Protein AF-A0A2H6B3Q5-F1 (afdb_monomer_lite)

pLDDT: mean 71.79, std 12.41, range [43.72, 85.81]

Sequence (67 aa):
MHRICHRKLHSLFSERELAGAFSDLERLRAHPDIRRFVDWVRRRPPEFDAPTAPARSKRRGRHPRRC

Foldseek 3Di:
DAPVVVVVCVVVDPPVCCVPVVVDPVSQCPDPVSVVVVVVVVVDDPPDDDPPPDDDPPPDDDDDPDD

Secondary structure (DSSP, 8-state):
--HHHHHHHHHHS-HHHHHHT-SSHHHHHHSHHHHHHHHHHHTS-TT-------S------------

Radius of gyration: 18.19 Å; chains: 1; bounding box: 59×34×30 Å

Structure (mmCIF, N/CA/C/O backbone):
data_AF-A0A2H6B3Q5-F1
#
_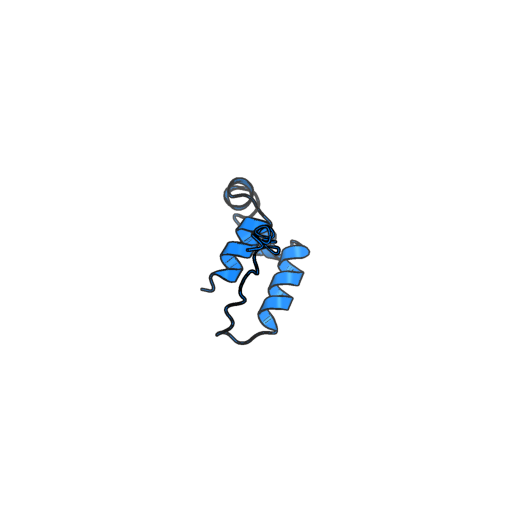entry.id   AF-A0A2H6B3Q5-F1
#
loop_
_atom_site.group_PDB
_atom_site.id
_atom_site.type_symbol
_atom_site.label_atom_id
_atom_site.label_alt_id
_atom_site.label_comp_id
_atom_site.label_asym_id
_atom_site.label_entity_id
_atom_site.label_seq_id
_atom_site.pdbx_PDB_ins_code
_atom_site.Cartn_x
_atom_site.Cartn_y
_atom_site.Cartn_z
_atom_site.occupancy
_atom_site.B_iso_or_equiv
_atom_site.auth_seq_id
_atom_site.auth_comp_id
_atom_site.auth_asym_id
_atom_site.auth_atom_id
_atom_site.pdbx_PDB_model_num
ATOM 1 N N . MET A 1 1 ? 5.074 -14.669 -5.427 1.00 54.19 1 MET A N 1
ATOM 2 C CA . MET A 1 1 ? 4.489 -13.578 -4.615 1.00 54.19 1 MET A CA 1
ATOM 3 C C . MET A 1 1 ? 5.472 -12.414 -4.637 1.00 54.19 1 MET A C 1
ATOM 5 O O . MET A 1 1 ? 6.550 -12.528 -4.067 1.00 54.19 1 MET A O 1
ATOM 9 N N . HIS A 1 2 ? 5.191 -11.363 -5.408 1.00 65.00 2 HIS A N 1
ATOM 10 C CA . HIS A 1 2 ? 6.179 -10.318 -5.706 1.00 65.00 2 HIS A CA 1
ATOM 11 C C . HIS A 1 2 ? 6.443 -9.403 -4.509 1.00 65.00 2 HIS A C 1
ATOM 13 O O . HIS A 1 2 ? 5.506 -8.914 -3.873 1.00 65.00 2 HIS A O 1
ATOM 19 N N . ARG A 1 3 ? 7.719 -9.098 -4.239 1.00 72.06 3 ARG A N 1
ATOM 20 C CA . ARG A 1 3 ? 8.128 -8.216 -3.127 1.00 72.06 3 ARG A CA 1
ATOM 21 C C . ARG A 1 3 ? 7.562 -6.798 -3.258 1.00 72.06 3 ARG A C 1
ATOM 23 O O . ARG A 1 3 ? 7.310 -6.138 -2.252 1.00 72.06 3 ARG A O 1
ATOM 30 N N . ILE A 1 4 ? 7.311 -6.344 -4.486 1.00 75.75 4 ILE A N 1
ATOM 31 C CA . ILE A 1 4 ? 6.740 -5.023 -4.771 1.00 75.75 4 ILE A CA 1
ATOM 32 C C . ILE A 1 4 ? 5.323 -4.844 -4.219 1.00 75.75 4 ILE A C 1
ATOM 34 O O . ILE A 1 4 ? 5.002 -3.769 -3.714 1.00 75.75 4 ILE A O 1
ATOM 38 N N . CYS A 1 5 ? 4.495 -5.892 -4.264 1.00 74.25 5 CYS A N 1
ATOM 39 C CA . CYS A 1 5 ? 3.128 -5.839 -3.751 1.00 74.25 5 CYS A CA 1
ATOM 40 C C . CYS A 1 5 ? 3.136 -5.640 -2.235 1.00 74.25 5 CYS A C 1
ATOM 42 O O . CYS A 1 5 ? 2.444 -4.764 -1.723 1.00 74.25 5 CYS A O 1
ATOM 44 N N . HIS A 1 6 ? 3.993 -6.384 -1.529 1.00 79.44 6 HIS A N 1
ATOM 45 C CA . HIS A 1 6 ? 4.139 -6.250 -0.082 1.00 79.44 6 HIS A CA 1
ATOM 46 C C . HIS A 1 6 ? 4.682 -4.867 0.302 1.00 79.44 6 HIS A C 1
ATOM 48 O O . HIS A 1 6 ? 4.144 -4.208 1.186 1.00 79.44 6 HIS A O 1
ATOM 54 N N . ARG A 1 7 ? 5.688 -4.366 -0.428 1.00 79.31 7 ARG A N 1
ATOM 55 C CA . ARG A 1 7 ? 6.258 -3.034 -0.176 1.00 79.31 7 ARG A CA 1
ATOM 56 C C . ARG A 1 7 ? 5.255 -1.905 -0.423 1.00 79.31 7 ARG A C 1
ATOM 58 O O . ARG A 1 7 ? 5.277 -0.910 0.293 1.00 79.31 7 ARG A O 1
ATOM 65 N N . LYS A 1 8 ? 4.371 -2.048 -1.417 1.00 80.75 8 LYS A N 1
ATOM 66 C CA . LYS A 1 8 ? 3.301 -1.077 -1.674 1.00 80.75 8 LYS A CA 1
ATOM 67 C C . LYS A 1 8 ? 2.251 -1.087 -0.566 1.00 80.75 8 LYS A C 1
ATOM 69 O O . LYS A 1 8 ? 1.834 -0.008 -0.163 1.00 80.75 8 LYS A O 1
ATOM 74 N N . LEU A 1 9 ? 1.860 -2.266 -0.076 1.00 81.31 9 LEU A N 1
ATOM 75 C CA . LEU A 1 9 ? 0.912 -2.386 1.034 1.00 81.31 9 LEU A CA 1
ATOM 76 C C . LEU A 1 9 ? 1.433 -1.672 2.281 1.00 81.31 9 LEU A C 1
ATOM 78 O O . LEU A 1 9 ? 0.733 -0.809 2.786 1.00 81.31 9 LEU A O 1
ATOM 82 N N . HIS A 1 10 ? 2.690 -1.908 2.670 1.00 82.50 10 HIS A N 1
ATOM 83 C CA . HIS A 1 10 ? 3.339 -1.199 3.789 1.00 82.50 10 HIS A CA 1
ATOM 84 C C . HIS A 1 10 ? 3.562 0.301 3.550 1.00 82.50 10 HIS A C 1
ATOM 86 O O . HIS A 1 10 ? 3.755 1.062 4.490 1.00 82.50 10 HIS A O 1
ATOM 92 N N . SER A 1 11 ? 3.573 0.746 2.291 1.00 84.62 11 SER A N 1
ATOM 93 C CA . SER A 1 11 ? 3.682 2.171 1.957 1.00 84.62 11 SER A CA 1
ATOM 94 C C . SER A 1 11 ? 2.340 2.900 2.000 1.00 84.62 11 SER A C 1
ATOM 96 O O . SER A 1 11 ? 2.344 4.121 2.127 1.00 84.62 11 SER A O 1
ATOM 98 N N . LEU A 1 12 ? 1.228 2.191 1.792 1.00 81.81 12 LEU A N 1
ATOM 99 C CA . LEU A 1 12 ? -0.122 2.760 1.803 1.00 81.81 12 LEU A CA 1
ATOM 100 C C . LEU A 1 12 ? -0.800 2.589 3.161 1.00 81.81 12 LEU A C 1
ATOM 102 O O . LEU A 1 12 ? -1.534 3.473 3.580 1.00 81.81 12 LEU A O 1
ATOM 106 N N . PHE A 1 13 ? -0.548 1.465 3.825 1.00 82.62 13 PHE A N 1
ATOM 107 C CA . PHE A 1 13 ? -1.199 1.072 5.062 1.00 82.62 13 PHE A CA 1
ATOM 108 C C . PHE A 1 13 ? -0.158 0.731 6.114 1.00 82.62 13 PHE A C 1
ATOM 110 O O . PHE A 1 13 ? 0.871 0.117 5.830 1.00 82.62 13 PHE A O 1
ATOM 117 N N . SER A 1 14 ? -0.462 1.098 7.352 1.00 81.88 14 SER A N 1
ATOM 118 C CA . SER A 1 14 ? 0.313 0.648 8.505 1.00 81.88 14 SER A CA 1
ATOM 119 C C . SER A 1 14 ? -0.138 -0.745 8.947 1.00 81.88 14 SER A C 1
ATOM 121 O O . SER A 1 14 ? -1.280 -1.143 8.723 1.00 81.88 14 SER A O 1
ATOM 123 N N . GLU A 1 15 ? 0.731 -1.468 9.653 1.00 82.00 15 GLU A N 1
ATOM 124 C CA . GLU A 1 15 ? 0.455 -2.819 10.172 1.00 82.00 15 GLU A CA 1
ATOM 125 C C . GLU A 1 15 ? -0.862 -2.902 10.969 1.00 82.00 15 GLU A C 1
ATOM 127 O O . GLU A 1 15 ? -1.629 -3.851 10.825 1.00 82.00 15 GLU A O 1
ATOM 132 N N . ARG A 1 16 ? -1.179 -1.852 11.742 1.00 81.75 16 ARG A N 1
ATOM 133 C CA . ARG A 1 16 ? -2.428 -1.742 12.518 1.00 81.75 16 ARG A CA 1
ATOM 134 C C . ARG A 1 16 ? -3.674 -1.663 11.636 1.00 81.75 16 ARG A C 1
ATOM 136 O O . ARG A 1 16 ? -4.710 -2.214 11.997 1.00 81.75 16 ARG A O 1
ATOM 143 N N . GLU A 1 17 ? -3.581 -0.993 10.491 1.00 81.00 17 GLU A N 1
ATOM 144 C CA . GLU A 1 17 ? -4.699 -0.888 9.553 1.00 81.00 17 GLU A CA 1
ATOM 145 C C . GLU A 1 17 ? -4.908 -2.195 8.791 1.00 81.00 17 GLU A C 1
ATOM 147 O O . GLU A 1 17 ? -6.050 -2.615 8.613 1.00 81.00 17 GLU A O 1
ATOM 152 N N . LEU A 1 18 ? -3.822 -2.879 8.410 1.00 82.25 18 LEU A N 1
ATOM 153 C CA . LEU A 1 18 ? -3.898 -4.215 7.814 1.00 82.25 18 LEU A CA 1
ATOM 154 C C . LEU A 1 18 ? -4.514 -5.243 8.765 1.00 82.25 18 LEU A C 1
ATOM 156 O O . LEU A 1 18 ? -5.361 -6.026 8.345 1.00 82.25 18 LEU A O 1
ATOM 160 N N . ALA A 1 19 ? -4.125 -5.220 10.040 1.00 79.38 19 ALA A N 1
ATOM 161 C CA . ALA A 1 19 ? -4.632 -6.163 11.030 1.00 79.38 19 ALA A CA 1
ATOM 162 C C . ALA A 1 19 ? -6.126 -5.955 11.345 1.00 79.38 19 ALA A C 1
ATOM 164 O O . ALA A 1 19 ? -6.842 -6.932 11.556 1.00 79.38 19 ALA A O 1
ATOM 165 N N . GLY A 1 20 ? -6.597 -4.702 11.374 1.00 81.50 20 GLY A N 1
ATOM 166 C CA . GLY A 1 20 ? -7.968 -4.371 11.778 1.00 81.50 20 GLY A CA 1
ATOM 167 C C . GLY A 1 20 ? -8.939 -4.084 10.629 1.00 81.50 20 GLY A C 1
ATOM 168 O O . GLY A 1 20 ? -9.994 -4.701 10.537 1.00 81.50 20 GLY A O 1
ATOM 169 N N . ALA A 1 21 ? -8.624 -3.103 9.779 1.00 71.44 21 ALA A N 1
ATOM 170 C CA . ALA A 1 21 ? -9.559 -2.561 8.785 1.00 71.44 21 ALA A CA 1
ATOM 171 C C . ALA A 1 21 ? -9.498 -3.286 7.430 1.00 71.44 21 ALA A C 1
ATOM 173 O O . ALA A 1 21 ? -10.493 -3.307 6.697 1.00 71.44 21 ALA A O 1
ATOM 174 N N . PHE A 1 22 ? -8.346 -3.882 7.108 1.00 73.56 22 PHE A N 1
ATOM 175 C CA . PHE A 1 22 ? -8.092 -4.603 5.857 1.00 73.56 22 PHE A CA 1
ATOM 176 C C . PHE A 1 22 ? -7.836 -6.100 6.060 1.00 73.56 22 PHE A C 1
ATOM 178 O O . PHE A 1 22 ? -7.169 -6.729 5.240 1.00 73.56 22 PHE A O 1
ATOM 185 N N . SER A 1 23 ? -8.414 -6.691 7.110 1.00 75.62 23 SER A N 1
ATOM 186 C CA . SER A 1 23 ? -8.430 -8.149 7.316 1.00 75.62 23 SER A CA 1
ATOM 187 C C . SER A 1 23 ? -9.125 -8.892 6.162 1.00 75.62 23 SER A C 1
ATOM 189 O O . SER A 1 23 ? -8.943 -10.094 5.995 1.00 75.62 23 SER A O 1
ATOM 191 N N . ASP A 1 24 ? -9.908 -8.165 5.359 1.00 80.56 24 ASP A N 1
ATOM 192 C CA . ASP A 1 24 ? -10.635 -8.656 4.199 1.00 80.56 24 ASP A CA 1
ATOM 193 C C . ASP A 1 24 ? -10.079 -8.080 2.877 1.00 80.56 24 ASP A C 1
ATOM 195 O O . ASP A 1 24 ? -9.856 -6.871 2.727 1.00 80.56 24 ASP A O 1
ATOM 199 N N . LEU A 1 25 ? -9.865 -8.963 1.895 1.00 76.75 25 LEU A N 1
ATOM 200 C CA . LEU A 1 25 ? -9.293 -8.610 0.591 1.00 76.75 25 LEU A CA 1
ATOM 201 C C . LEU A 1 25 ? -10.233 -7.754 -0.273 1.00 76.75 25 LEU A C 1
ATOM 203 O O . LEU A 1 25 ? -9.740 -6.979 -1.099 1.00 76.75 25 LEU A O 1
ATOM 207 N N . GLU A 1 26 ? -11.554 -7.862 -0.108 1.00 79.50 26 GLU A N 1
ATOM 208 C CA . GLU A 1 26 ? -12.522 -7.033 -0.836 1.00 79.50 26 GLU A CA 1
ATOM 209 C C . GLU A 1 26 ? -12.455 -5.589 -0.337 1.0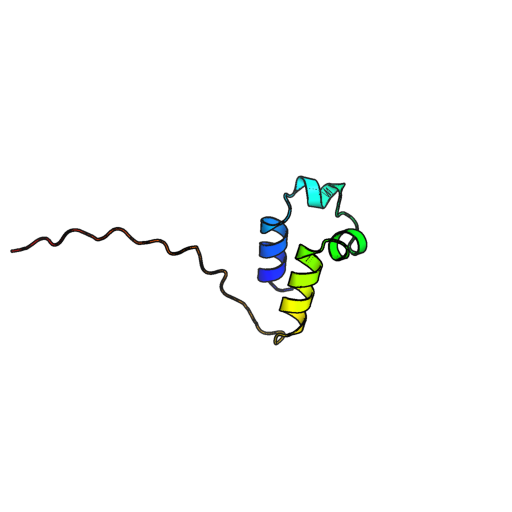0 79.50 26 GLU A C 1
ATOM 211 O O . GLU A 1 26 ? -12.379 -4.664 -1.150 1.00 79.50 26 GLU A O 1
ATOM 216 N N . ARG A 1 27 ? -12.364 -5.379 0.987 1.00 80.62 27 ARG A N 1
ATOM 217 C CA . ARG A 1 27 ? -12.150 -4.034 1.564 1.00 80.62 27 ARG A CA 1
ATOM 218 C C . ARG A 1 27 ? -10.847 -3.413 1.076 1.00 80.62 27 ARG A C 1
ATOM 220 O O . ARG A 1 27 ? -10.810 -2.228 0.746 1.00 80.62 27 ARG A O 1
ATOM 227 N N . LEU A 1 28 ? -9.792 -4.218 0.970 1.00 79.81 28 LEU A N 1
ATOM 228 C CA . LEU A 1 28 ? -8.510 -3.772 0.430 1.00 79.81 28 LEU A CA 1
ATOM 229 C C . LEU A 1 28 ? -8.630 -3.363 -1.049 1.00 79.81 28 LEU A C 1
ATOM 231 O O . LEU A 1 28 ? -8.118 -2.315 -1.442 1.00 79.81 28 LEU A O 1
ATOM 235 N N . ARG A 1 29 ? -9.346 -4.143 -1.874 1.00 79.62 29 ARG A N 1
ATOM 236 C CA . ARG A 1 29 ? -9.591 -3.839 -3.300 1.00 79.62 29 ARG A CA 1
ATOM 237 C C . ARG A 1 29 ? -10.549 -2.674 -3.536 1.00 79.62 29 ARG A C 1
ATOM 239 O O . ARG A 1 29 ? -10.474 -2.067 -4.606 1.00 79.62 29 ARG A O 1
ATOM 246 N N . ALA A 1 30 ? -11.410 -2.355 -2.573 1.00 83.44 30 ALA A N 1
ATOM 247 C CA . ALA A 1 30 ? -12.299 -1.199 -2.635 1.00 83.44 30 ALA A CA 1
ATOM 248 C C . ALA A 1 30 ? -11.541 0.137 -2.534 1.00 83.44 30 ALA A C 1
ATOM 250 O O . ALA A 1 30 ? -12.042 1.160 -3.002 1.00 83.44 30 ALA A O 1
ATOM 251 N N . HIS A 1 31 ? -10.322 0.146 -1.982 1.00 83.44 31 HIS A N 1
ATOM 252 C CA . HIS A 1 31 ? -9.542 1.372 -1.849 1.00 83.44 31 HIS A CA 1
ATOM 253 C C . HIS A 1 31 ? -9.082 1.895 -3.228 1.00 83.44 31 HIS A C 1
ATOM 255 O O . HIS A 1 31 ? -8.450 1.149 -3.988 1.00 83.44 31 HIS A O 1
ATOM 261 N N . PRO A 1 32 ? -9.328 3.174 -3.575 1.00 84.06 32 PRO A N 1
ATOM 262 C CA . PRO A 1 32 ? -9.021 3.714 -4.904 1.00 84.06 32 PRO A CA 1
ATOM 263 C C . PRO A 1 32 ? -7.527 3.629 -5.260 1.00 84.06 32 PRO A C 1
ATOM 265 O O . PRO A 1 32 ? -7.184 3.308 -6.402 1.00 84.06 32 PRO A O 1
ATOM 268 N N . ASP A 1 33 ? -6.632 3.836 -4.289 1.00 82.44 33 ASP A N 1
ATOM 269 C CA . ASP A 1 33 ? -5.181 3.681 -4.472 1.00 82.44 33 ASP A CA 1
ATOM 270 C C . ASP A 1 33 ? -4.755 2.240 -4.757 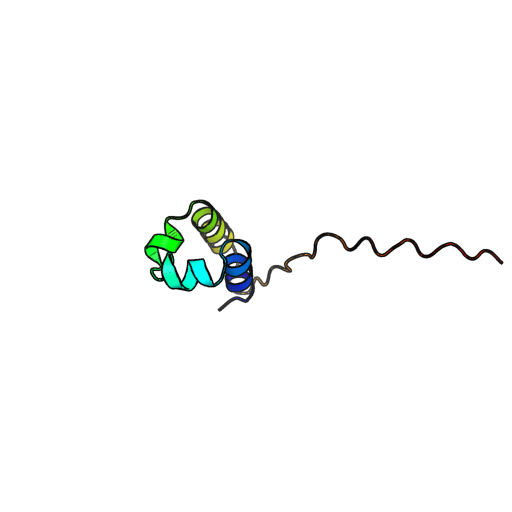1.00 82.44 33 ASP A C 1
ATOM 272 O O . ASP A 1 33 ? -3.903 2.002 -5.619 1.00 82.44 33 ASP A O 1
ATOM 276 N N . ILE A 1 34 ? -5.368 1.266 -4.075 1.00 83.50 34 ILE A N 1
ATOM 277 C CA . ILE A 1 34 ? -5.113 -0.156 -4.330 1.00 83.50 34 ILE A CA 1
ATOM 278 C C . ILE A 1 34 ? -5.645 -0.535 -5.699 1.00 83.50 34 ILE A C 1
ATOM 280 O O . ILE A 1 34 ? -4.949 -1.204 -6.454 1.00 83.50 34 ILE A O 1
ATOM 284 N N . ARG A 1 35 ? -6.842 -0.077 -6.065 1.00 85.19 35 ARG A N 1
ATOM 285 C CA . ARG A 1 35 ? -7.438 -0.367 -7.368 1.00 85.19 35 ARG A CA 1
ATOM 286 C C . ARG A 1 35 ? -6.567 0.156 -8.513 1.00 85.19 35 ARG A C 1
ATOM 288 O O . ARG A 1 35 ? -6.293 -0.592 -9.452 1.00 85.19 35 ARG A O 1
ATOM 295 N N . ARG A 1 36 ? -6.053 1.390 -8.405 1.00 83.94 36 ARG A N 1
ATOM 296 C CA . ARG A 1 36 ? -5.059 1.930 -9.353 1.00 83.94 36 ARG A CA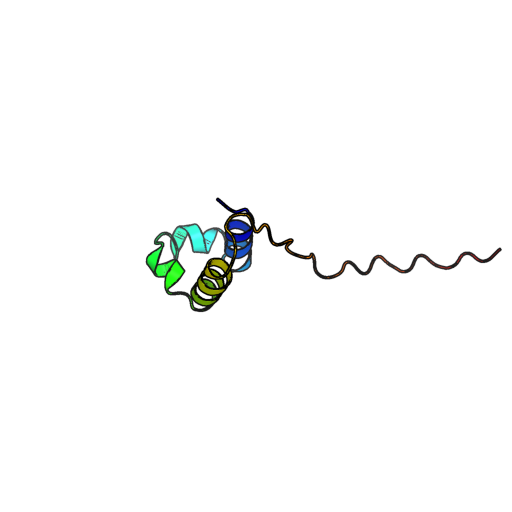 1
ATOM 297 C C . ARG A 1 36 ? -3.780 1.099 -9.368 1.00 83.94 36 ARG A C 1
ATOM 299 O O . ARG A 1 36 ? -3.254 0.840 -10.443 1.00 83.94 36 ARG A O 1
ATOM 306 N N . PHE A 1 37 ? -3.290 0.664 -8.207 1.00 82.50 37 PHE A N 1
ATOM 307 C CA . PHE A 1 37 ? -2.092 -0.170 -8.117 1.00 82.50 37 PHE A CA 1
ATOM 308 C C . PHE A 1 37 ? -2.282 -1.552 -8.753 1.00 82.50 37 PHE A C 1
ATOM 310 O O . PHE A 1 37 ? -1.435 -1.977 -9.526 1.00 82.50 37 PHE A O 1
ATOM 317 N N . VAL A 1 38 ? -3.392 -2.239 -8.484 1.00 82.62 38 VAL A N 1
ATOM 318 C CA . VAL A 1 38 ? -3.706 -3.560 -9.052 1.00 82.62 38 VAL A CA 1
ATOM 319 C C . VAL A 1 38 ? -3.828 -3.473 -10.566 1.00 82.62 38 VAL A C 1
ATOM 321 O O . VAL A 1 38 ? -3.295 -4.324 -11.270 1.00 82.62 38 VAL A O 1
ATOM 324 N N . ASP A 1 39 ? -4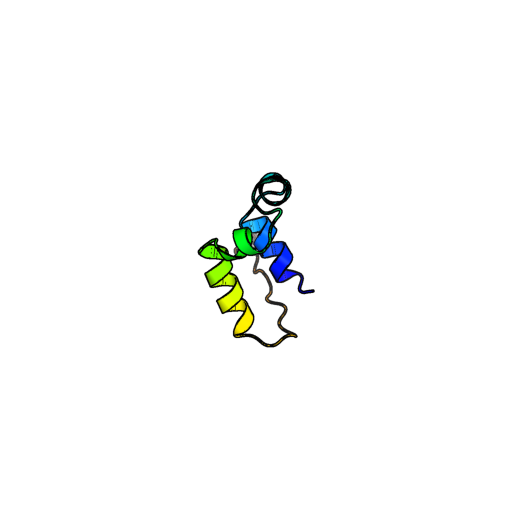.471 -2.430 -11.079 1.00 85.81 39 ASP A N 1
ATOM 325 C CA . ASP A 1 39 ? -4.544 -2.182 -12.514 1.00 85.81 39 ASP A CA 1
ATOM 326 C C . ASP A 1 39 ? -3.144 -1.901 -13.119 1.00 85.81 39 ASP A C 1
ATOM 328 O O . ASP A 1 39 ? -2.761 -2.486 -14.130 1.00 85.81 39 ASP A O 1
ATOM 332 N N . TRP A 1 40 ? -2.316 -1.118 -12.418 1.00 85.00 40 TRP A N 1
ATOM 333 C CA . TRP A 1 40 ? -0.902 -0.818 -12.715 1.00 85.00 40 TRP A CA 1
ATOM 334 C C . TRP A 1 40 ? 0.056 -2.025 -12.539 1.00 85.00 40 TRP A C 1
ATOM 336 O O . TRP A 1 40 ? 1.180 -1.998 -13.051 1.00 85.00 40 TRP A O 1
ATOM 346 N N . VAL A 1 41 ? -0.375 -3.098 -11.860 1.00 81.38 41 VAL A N 1
ATOM 347 C CA . VAL A 1 41 ? 0.318 -4.401 -11.759 1.00 81.38 41 VAL A CA 1
ATOM 348 C C . VAL A 1 41 ? -0.168 -5.372 -12.837 1.00 81.38 41 VAL A C 1
ATOM 350 O O . VAL A 1 41 ? 0.649 -6.045 -13.455 1.00 81.38 41 VAL A O 1
ATOM 353 N N . ARG A 1 42 ? -1.477 -5.421 -13.116 1.00 81.25 42 ARG A N 1
ATOM 354 C CA . ARG A 1 42 ? -2.077 -6.308 -14.130 1.00 81.25 42 ARG A CA 1
ATOM 355 C C . ARG A 1 42 ? -1.522 -6.084 -15.532 1.00 81.25 42 ARG A C 1
ATOM 357 O O . ARG A 1 42 ? -1.460 -7.021 -16.315 1.00 81.25 42 ARG A O 1
ATOM 364 N N . ARG A 1 43 ? -1.111 -4.857 -15.853 1.00 82.44 43 ARG A N 1
ATOM 365 C CA . ARG A 1 43 ? -0.553 -4.494 -17.168 1.00 82.44 43 ARG A CA 1
ATOM 366 C C . ARG A 1 43 ? 0.895 -4.953 -17.390 1.00 82.44 43 ARG A C 1
ATOM 368 O O . ARG A 1 43 ? 1.542 -4.461 -18.309 1.00 82.44 43 ARG A O 1
ATOM 375 N N . ARG A 1 44 ? 1.455 -5.813 -16.538 1.00 77.44 44 ARG A N 1
ATOM 376 C CA . ARG A 1 44 ? 2.891 -6.114 -16.534 1.00 77.44 44 ARG A CA 1
ATOM 377 C C . ARG A 1 44 ? 3.198 -7.602 -16.525 1.00 77.44 44 ARG A C 1
ATOM 379 O O . ARG A 1 44 ? 2.380 -8.393 -16.059 1.00 77.44 44 ARG A O 1
ATOM 386 N N . PRO A 1 45 ? 4.390 -7.974 -17.019 1.00 73.56 45 PRO A N 1
ATOM 387 C CA . PRO A 1 45 ? 4.792 -9.363 -17.046 1.00 73.56 45 PRO A CA 1
ATOM 388 C C . PRO A 1 45 ? 4.996 -9.906 -15.620 1.00 73.56 45 PRO A C 1
ATOM 390 O O . PRO A 1 45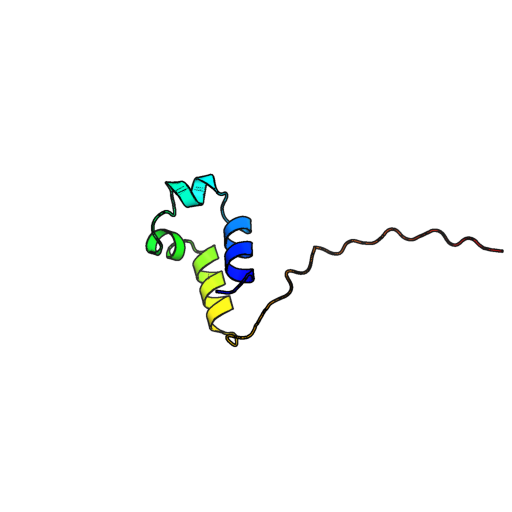 ? 5.429 -9.171 -14.729 1.00 73.56 45 PRO A O 1
ATOM 393 N N . PRO A 1 46 ? 4.708 -11.198 -15.392 1.00 62.75 46 PRO A N 1
ATOM 394 C CA . PRO A 1 46 ? 4.816 -11.845 -14.084 1.00 62.75 46 PRO A CA 1
ATOM 395 C C . PRO A 1 46 ? 6.257 -11.945 -13.562 1.00 62.75 46 PRO A C 1
ATOM 397 O O . PRO A 1 46 ? 6.448 -12.292 -12.404 1.00 62.75 46 PRO A O 1
ATOM 400 N N . GLU A 1 47 ? 7.266 -11.615 -14.364 1.00 64.19 47 GLU A N 1
ATOM 401 C CA . GLU A 1 47 ? 8.680 -11.557 -13.959 1.00 64.19 47 GLU A CA 1
ATOM 402 C C . GLU A 1 47 ? 9.127 -10.129 -13.577 1.00 64.19 47 GLU A C 1
ATOM 404 O O . GLU A 1 47 ? 10.307 -9.866 -13.364 1.00 64.19 47 GLU A O 1
ATOM 409 N N . PHE A 1 48 ? 8.195 -9.169 -13.510 1.00 64.38 48 PHE A N 1
ATOM 410 C CA . PHE A 1 48 ? 8.526 -7.762 -13.297 1.00 64.38 48 PHE A CA 1
ATOM 411 C C . PHE A 1 48 ? 8.773 -7.420 -11.820 1.00 64.38 48 PHE A C 1
ATOM 413 O O . PHE A 1 48 ? 7.858 -7.058 -11.074 1.00 64.38 48 PHE A O 1
ATOM 420 N N . ASP A 1 49 ? 10.039 -7.438 -11.416 1.00 58.34 49 ASP A N 1
ATOM 421 C CA . ASP A 1 49 ? 10.510 -6.783 -10.198 1.00 58.34 49 ASP A CA 1
ATOM 422 C C . ASP A 1 49 ? 10.796 -5.304 -10.490 1.00 58.34 49 ASP A C 1
ATOM 424 O O . ASP A 1 49 ? 11.864 -4.937 -10.980 1.00 58.34 49 ASP A O 1
ATOM 428 N N . ALA A 1 50 ? 9.836 -4.415 -10.201 1.00 56.81 50 ALA A N 1
ATOM 429 C CA . ALA A 1 50 ? 10.112 -2.985 -10.315 1.00 56.81 50 ALA A CA 1
ATOM 430 C C . ALA A 1 50 ? 11.046 -2.559 -9.169 1.00 56.81 50 ALA A C 1
ATOM 432 O O . ALA A 1 50 ? 10.662 -2.677 -7.995 1.00 56.81 50 ALA A O 1
ATOM 433 N N . PRO A 1 51 ? 12.236 -2.002 -9.460 1.00 50.22 51 PRO A N 1
ATOM 434 C CA . PRO A 1 51 ? 13.045 -1.386 -8.428 1.00 50.22 51 PRO A CA 1
ATOM 435 C C . PRO A 1 51 ? 12.242 -0.220 -7.852 1.00 50.22 51 PRO A C 1
ATOM 437 O O . PRO A 1 51 ? 11.915 0.743 -8.546 1.00 50.22 51 PRO A O 1
ATOM 440 N N . THR A 1 52 ? 11.891 -0.301 -6.568 1.00 52.38 52 THR A N 1
ATOM 441 C CA . THR A 1 52 ? 11.396 0.866 -5.833 1.00 52.38 52 THR A CA 1
ATOM 442 C C . THR A 1 52 ? 12.589 1.801 -5.729 1.00 52.38 52 THR A C 1
ATOM 444 O O . THR A 1 52 ? 13.434 1.627 -4.852 1.00 52.38 52 THR A O 1
ATOM 447 N N . ALA A 1 53 ? 12.733 2.702 -6.699 1.00 51.12 53 ALA A N 1
ATOM 448 C CA . ALA A 1 53 ? 13.825 3.654 -6.720 1.00 51.12 53 ALA A CA 1
ATOM 449 C C . ALA A 1 53 ? 13.779 4.430 -5.394 1.00 51.12 53 ALA A C 1
ATOM 451 O O . ALA A 1 53 ? 12.782 5.113 -5.140 1.00 51.12 53 ALA A O 1
ATOM 452 N N . PRO A 1 54 ? 14.793 4.315 -4.515 1.00 43.72 54 PRO A N 1
ATOM 453 C CA . PRO A 1 54 ? 14.876 5.219 -3.386 1.00 43.72 54 PRO A CA 1
ATOM 454 C C . PRO A 1 54 ? 14.963 6.628 -3.968 1.00 43.72 54 PRO A C 1
ATOM 456 O O . PRO A 1 54 ? 15.755 6.876 -4.884 1.00 43.72 54 PRO A O 1
ATOM 459 N N . ALA A 1 55 ? 14.104 7.527 -3.478 1.00 48.97 55 ALA A N 1
ATOM 460 C CA . ALA A 1 55 ? 14.161 8.945 -3.795 1.00 48.97 55 ALA A CA 1
ATOM 461 C C . ALA A 1 55 ? 15.628 9.373 -3.749 1.00 48.97 55 ALA A C 1
ATOM 463 O O . ALA A 1 55 ? 16.291 9.165 -2.734 1.00 48.97 55 ALA A O 1
ATOM 464 N N . ARG A 1 56 ? 16.131 9.839 -4.902 1.00 55.31 56 ARG A N 1
ATOM 465 C CA . ARG A 1 56 ? 17.531 10.172 -5.178 1.00 55.31 56 ARG A CA 1
ATOM 466 C C . ARG A 1 56 ? 18.260 10.565 -3.897 1.00 55.31 56 ARG A C 1
ATOM 468 O O . ARG A 1 56 ? 18.148 11.703 -3.445 1.00 55.31 56 ARG A O 1
ATOM 475 N N . SER A 1 57 ? 19.051 9.642 -3.352 1.00 53.03 57 SER A N 1
ATOM 476 C CA . SER A 1 57 ? 20.138 10.022 -2.464 1.00 53.03 57 SER A CA 1
ATOM 477 C C . SER A 1 57 ? 21.066 10.865 -3.327 1.00 53.03 57 SER A C 1
ATOM 479 O O . SER A 1 57 ? 21.890 10.341 -4.079 1.00 53.03 57 SER A O 1
ATOM 481 N N . LYS A 1 58 ? 20.870 12.190 -3.299 1.00 55.56 58 LYS A N 1
ATOM 482 C CA . LYS A 1 58 ? 21.888 13.146 -3.712 1.00 55.56 58 LYS A CA 1
ATOM 483 C C . LYS A 1 58 ? 23.041 12.931 -2.744 1.00 55.56 58 LYS A C 1
ATOM 485 O O . LYS A 1 58 ? 23.144 13.588 -1.711 1.00 55.56 58 LYS A O 1
ATOM 490 N N . ARG A 1 59 ? 23.871 11.933 -3.057 1.00 55.91 59 ARG A N 1
ATOM 491 C CA . ARG A 1 59 ? 25.166 11.726 -2.431 1.00 55.91 59 ARG A CA 1
ATOM 492 C C . ARG A 1 59 ? 25.892 13.051 -2.586 1.00 55.91 59 ARG A C 1
ATOM 494 O O . ARG A 1 59 ? 26.165 13.508 -3.692 1.00 55.91 59 ARG A O 1
ATOM 501 N N . ARG A 1 60 ? 26.042 13.686 -1.430 1.00 56.72 60 ARG A N 1
ATOM 502 C CA . ARG A 1 60 ? 26.768 14.913 -1.135 1.00 56.72 60 ARG A CA 1
ATOM 503 C C . ARG A 1 60 ? 27.933 15.072 -2.107 1.00 56.72 60 ARG A C 1
ATOM 505 O O . ARG A 1 60 ? 28.772 14.177 -2.199 1.00 56.72 60 ARG A O 1
ATOM 512 N N . GLY A 1 61 ? 27.971 16.205 -2.807 1.00 54.25 61 GLY A N 1
ATOM 513 C CA . GLY A 1 61 ? 29.149 16.628 -3.550 1.00 54.25 61 GLY A CA 1
ATOM 514 C C . GLY A 1 61 ? 30.345 16.599 -2.607 1.00 54.25 61 GLY A C 1
ATOM 515 O O . GLY A 1 61 ? 30.438 17.399 -1.676 1.00 54.25 61 GLY A O 1
ATOM 516 N N . ARG A 1 62 ? 31.225 15.616 -2.800 1.00 56.34 62 ARG A N 1
ATOM 517 C CA . ARG A 1 62 ? 32.511 15.555 -2.122 1.00 56.34 62 ARG A CA 1
ATOM 518 C C . ARG A 1 62 ? 33.375 16.630 -2.775 1.00 56.34 62 ARG A C 1
ATOM 520 O O . ARG A 1 62 ? 33.747 16.510 -3.932 1.00 56.34 62 ARG A O 1
ATOM 527 N N . HIS A 1 63 ? 33.563 17.703 -2.019 1.00 63.06 63 HIS A N 1
ATOM 528 C CA . HIS A 1 63 ? 34.459 18.839 -2.215 1.00 63.06 63 HIS A CA 1
ATOM 529 C C . HIS A 1 63 ? 35.666 18.568 -3.146 1.00 63.06 63 HIS A C 1
ATOM 531 O O . HIS A 1 63 ? 36.373 17.580 -2.916 1.00 63.06 63 HIS A O 1
ATOM 537 N N . PRO A 1 64 ? 35.955 19.441 -4.134 1.00 65.62 64 PRO A N 1
ATOM 538 C CA . PRO A 1 64 ? 37.141 19.307 -4.968 1.00 65.62 64 PRO A CA 1
ATOM 539 C C . PRO A 1 64 ? 38.365 19.679 -4.128 1.00 65.62 64 PRO A C 1
ATOM 541 O O . PRO A 1 64 ? 38.598 20.847 -3.830 1.00 65.62 64 PRO A O 1
ATOM 544 N N . ARG A 1 65 ? 39.149 18.685 -3.707 1.00 57.69 65 ARG A N 1
ATOM 545 C CA . ARG A 1 65 ? 40.495 18.946 -3.188 1.00 57.69 65 ARG A CA 1
ATOM 546 C C . ARG A 1 65 ? 41.394 19.110 -4.412 1.00 57.69 65 ARG A C 1
ATOM 548 O O . ARG A 1 65 ? 41.710 18.144 -5.098 1.00 57.69 65 ARG A O 1
ATOM 555 N N . ARG A 1 66 ? 41.645 20.373 -4.730 1.00 56.78 66 ARG A N 1
ATOM 556 C CA . ARG A 1 66 ? 42.603 20.874 -5.711 1.00 56.78 66 ARG A CA 1
ATOM 557 C C . ARG A 1 66 ? 44.009 20.774 -5.091 1.00 56.78 66 ARG A C 1
ATOM 559 O O . ARG A 1 66 ? 44.142 21.170 -3.935 1.00 56.78 66 ARG A O 1
ATOM 566 N N . CYS A 1 67 ? 44.972 20.326 -5.903 1.00 48.19 67 CYS A N 1
ATOM 567 C CA . CYS A 1 67 ? 46.418 20.169 -5.660 1.00 48.19 67 CYS A CA 1
ATOM 568 C C . CYS A 1 67 ? 46.843 19.018 -4.739 1.00 48.19 67 CYS A C 1
ATOM 570 O O . CYS A 1 67 ? 46.439 19.001 -3.557 1.00 48.19 67 CYS A O 1
#